Protein AF-A0A2V5WV59-F1 (afdb_monomer_lite)

Radius of gyration: 14.29 Å; chains: 1; bounding box: 26×25×52 Å

Secondary structure (DSSP, 8-state):
----TTTS---HHHHHHHHHHHHHHHHTT---SSHHHHHHHHHHHHHHHHHHHHHS-GGGGSPP-----

Sequence (69 aa):
AVAQARRFRTTWQSELVRYLVHGVLHLRGYNDRQPKFRRVMKREEDRLVRELTRLFPLSKLARKPTVQP

pLDDT: mean 83.75, std 17.12, range [42.53, 98.12]

Foldseek 3Di:
DPDPPPPDPDDVLLVVLLVVLLVVVVVVPQDCPDPVSVVVSVVSSVVVSVVVCVVDVSVVVDDDPPPDD

Structure (mmCIF, N/CA/C/O backbone):
data_AF-A0A2V5WV59-F1
#
_entry.id   AF-A0A2V5WV59-F1
#
loop_
_atom_site.group_PDB
_atom_site.id
_atom_site.type_symbol
_atom_site.label_atom_id
_atom_site.label_alt_id
_atom_site.label_comp_id
_atom_site.label_asym_id
_atom_site.label_entity_id
_atom_site.label_seq_id
_atom_site.pdbx_PDB_ins_code
_atom_site.Cartn_x
_atom_site.Cartn_y
_atom_site.Cartn_z
_atom_site.occupancy
_atom_site.B_iso_or_equiv
_atom_site.auth_seq_id
_atom_site.auth_comp_id
_atom_site.auth_asym_id
_atom_site.auth_atom_id
_atom_site.pdbx_PDB_model_num
ATOM 1 N N . ALA A 1 1 ? 6.921 3.923 -3.383 1.00 51.28 1 ALA A N 1
ATOM 2 C CA . ALA A 1 1 ? 5.877 4.468 -2.480 1.00 51.28 1 ALA A CA 1
ATOM 3 C C . ALA A 1 1 ? 6.314 5.669 -1.605 1.00 51.28 1 ALA A C 1
ATOM 5 O O . ALA A 1 1 ? 5.885 5.785 -0.469 1.00 51.28 1 ALA A O 1
ATOM 6 N N . VAL A 1 2 ? 7.102 6.632 -2.100 1.00 42.53 2 VAL A N 1
ATOM 7 C CA . VAL A 1 2 ? 7.490 7.797 -1.275 1.00 42.53 2 VAL A CA 1
ATOM 8 C C . VAL A 1 2 ? 6.394 8.874 -1.302 1.00 42.53 2 VAL A C 1
ATOM 10 O O . VAL A 1 2 ? 6.072 9.413 -2.360 1.00 42.53 2 VAL A O 1
ATOM 13 N N . ALA A 1 3 ? 5.847 9.160 -0.116 1.00 49.16 3 ALA A N 1
ATOM 14 C CA . ALA A 1 3 ? 5.105 10.361 0.282 1.00 49.16 3 ALA A CA 1
ATOM 15 C C . ALA A 1 3 ? 3.842 10.723 -0.532 1.00 49.16 3 ALA A C 1
ATOM 17 O O . ALA A 1 3 ? 3.834 11.678 -1.308 1.00 49.16 3 ALA A O 1
ATOM 18 N N . GLN A 1 4 ? 2.721 10.031 -0.283 1.00 53.31 4 GLN A N 1
ATOM 19 C CA . GLN A 1 4 ? 1.380 10.551 -0.624 1.00 53.31 4 GLN A CA 1
ATOM 20 C C . GLN A 1 4 ? 0.546 10.940 0.608 1.00 53.31 4 GLN A C 1
ATOM 22 O O . GLN A 1 4 ? -0.491 11.588 0.450 1.00 53.31 4 GLN A O 1
ATOM 27 N N . ALA A 1 5 ? 1.038 10.656 1.822 1.00 47.47 5 ALA A N 1
ATOM 28 C CA . ALA A 1 5 ? 0.370 10.951 3.094 1.00 47.47 5 ALA A CA 1
ATOM 29 C C . ALA A 1 5 ? -0.092 12.413 3.257 1.00 47.47 5 ALA A C 1
ATOM 31 O O . ALA A 1 5 ? -1.058 12.681 3.963 1.00 47.47 5 ALA A O 1
ATOM 32 N N . ARG A 1 6 ? 0.561 13.374 2.586 1.00 45.31 6 ARG A N 1
ATOM 33 C CA . ARG A 1 6 ? 0.191 14.798 2.662 1.00 45.31 6 ARG A CA 1
ATOM 34 C C . ARG A 1 6 ? -0.862 15.249 1.646 1.00 45.31 6 ARG A C 1
ATOM 36 O O . ARG A 1 6 ? -1.433 16.316 1.836 1.00 45.31 6 ARG A O 1
ATOM 43 N N . ARG A 1 7 ? -1.121 14.494 0.569 1.00 47.81 7 ARG A N 1
ATOM 44 C CA . ARG A 1 7 ? -1.936 14.990 -0.562 1.00 47.81 7 ARG A CA 1
ATOM 45 C C . ARG A 1 7 ? -3.367 14.462 -0.588 1.00 47.81 7 ARG A C 1
ATOM 47 O O . ARG A 1 7 ? -4.228 15.061 -1.223 1.00 47.81 7 ARG A O 1
ATOM 54 N N . PHE A 1 8 ? -3.641 13.391 0.142 1.00 50.59 8 PHE A N 1
ATOM 55 C CA . PHE A 1 8 ? -4.984 12.860 0.315 1.00 50.59 8 PHE A CA 1
ATOM 56 C C . PHE A 1 8 ? -5.250 12.767 1.812 1.00 50.59 8 PHE A C 1
ATOM 58 O O . PHE A 1 8 ? -4.369 12.334 2.548 1.00 50.59 8 PHE A O 1
ATOM 65 N N . ARG A 1 9 ? -6.441 13.183 2.259 1.00 58.66 9 ARG A N 1
ATOM 66 C CA . ARG A 1 9 ? -6.942 13.074 3.644 1.00 58.66 9 ARG A CA 1
ATOM 67 C C . ARG A 1 9 ? -7.066 11.598 4.069 1.00 58.66 9 ARG A C 1
ATOM 69 O O . ARG A 1 9 ? -8.160 11.096 4.299 1.00 58.66 9 ARG A O 1
ATOM 76 N N . THR A 1 10 ? -5.959 10.870 4.057 1.00 68.25 10 THR A N 1
ATOM 77 C CA . THR A 1 10 ? -5.885 9.430 4.286 1.00 68.25 10 THR A CA 1
ATOM 78 C C . THR A 1 10 ? -5.498 9.190 5.726 1.00 68.25 10 THR A C 1
ATOM 80 O O . THR A 1 10 ? -4.696 9.922 6.305 1.00 68.25 10 THR A O 1
ATOM 83 N N . THR A 1 11 ? -6.104 8.175 6.326 1.00 85.38 11 THR A N 1
ATOM 84 C CA . THR A 1 11 ? -5.713 7.746 7.661 1.00 85.38 11 THR A CA 1
ATOM 85 C C . THR A 1 11 ? -4.394 6.979 7.570 1.00 85.38 11 THR A C 1
ATOM 87 O O . THR A 1 11 ? -4.094 6.369 6.539 1.00 85.38 11 THR A O 1
ATOM 90 N N . TRP A 1 12 ? -3.610 6.960 8.649 1.00 85.62 12 TRP A N 1
ATOM 91 C CA . TRP A 1 12 ? -2.349 6.210 8.676 1.00 85.62 12 TRP A CA 1
ATOM 92 C C . TRP A 1 12 ? -2.556 4.719 8.357 1.00 85.62 12 TRP A C 1
ATOM 94 O O . TRP A 1 12 ? -1.697 4.096 7.741 1.00 85.62 12 TRP A O 1
ATOM 104 N N . GLN A 1 13 ? -3.720 4.156 8.703 1.00 90.06 13 GLN A N 1
ATOM 105 C CA . GLN A 1 13 ? -4.092 2.776 8.382 1.00 90.06 13 GLN A CA 1
ATOM 106 C C . GLN A 1 13 ? -4.168 2.552 6.868 1.00 90.06 13 GLN A C 1
ATOM 108 O O . GLN A 1 13 ? -3.690 1.539 6.365 1.00 90.06 13 GLN A O 1
ATOM 113 N N . SER A 1 14 ? -4.754 3.504 6.133 1.00 89.31 14 SER A N 1
ATOM 114 C CA . SER A 1 14 ? -4.866 3.431 4.674 1.00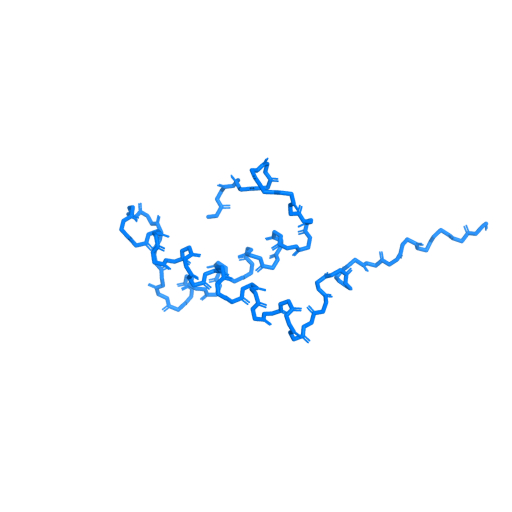 89.31 14 SER A CA 1
ATOM 115 C C . SER A 1 14 ? -3.491 3.487 4.005 1.00 89.31 14 SER A C 1
ATOM 117 O O . SER A 1 14 ? -3.231 2.730 3.070 1.00 89.31 14 SER A O 1
ATOM 119 N N . GLU A 1 15 ? -2.591 4.325 4.523 1.00 89.50 15 GLU A N 1
ATOM 120 C CA . GLU A 1 15 ? -1.214 4.413 4.033 1.00 89.50 15 GLU A CA 1
ATOM 121 C C . GLU A 1 15 ? -0.419 3.135 4.345 1.00 89.50 15 GLU A C 1
ATOM 123 O O . GLU A 1 15 ? 0.277 2.616 3.474 1.00 89.50 15 GLU A O 1
ATOM 128 N N . LEU A 1 16 ? -0.579 2.561 5.544 1.00 91.50 16 LEU A N 1
ATOM 129 C CA . LEU A 1 16 ? 0.048 1.286 5.903 1.00 91.50 16 LEU A CA 1
ATOM 130 C C . LEU A 1 16 ? -0.389 0.160 4.958 1.00 91.50 16 LEU A C 1
ATOM 132 O O . LEU A 1 16 ? 0.448 -0.551 4.404 1.00 91.50 16 LEU A O 1
ATOM 136 N N . VAL A 1 17 ? -1.695 0.021 4.725 1.00 94.25 17 VAL A N 1
ATOM 137 C CA . V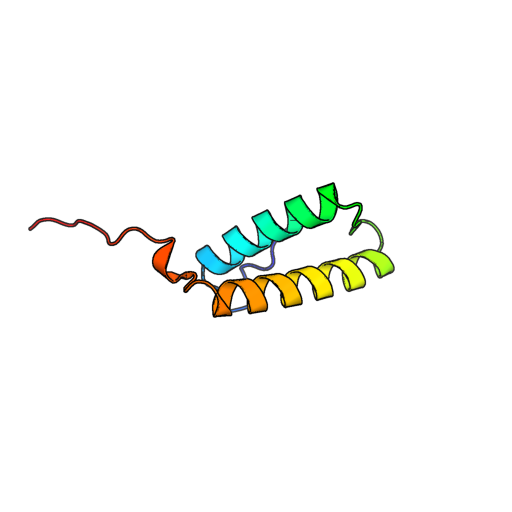AL A 1 17 ? -2.222 -0.986 3.794 1.00 94.25 17 VAL A CA 1
ATOM 138 C C . VAL A 1 17 ? -1.716 -0.737 2.377 1.00 94.25 17 VAL A C 1
ATOM 140 O O . VAL A 1 17 ? -1.339 -1.684 1.689 1.00 94.25 17 VAL A O 1
ATOM 143 N N . ARG A 1 18 ? -1.635 0.524 1.941 1.00 94.56 18 ARG A N 1
ATOM 144 C CA . ARG A 1 18 ? -1.060 0.876 0.640 1.00 94.56 18 ARG A CA 1
ATOM 145 C C . ARG A 1 18 ? 0.403 0.452 0.520 1.00 94.56 18 ARG A C 1
ATOM 147 O O . ARG A 1 18 ? 0.772 -0.053 -0.535 1.00 94.56 18 ARG A O 1
ATOM 154 N N . TYR A 1 19 ? 1.215 0.596 1.568 1.00 93.38 19 TYR A N 1
ATOM 155 C CA . TYR A 1 19 ? 2.598 0.105 1.571 1.00 93.38 19 TYR A CA 1
ATOM 156 C C . TYR A 1 19 ? 2.683 -1.418 1.465 1.00 93.38 19 TYR A C 1
ATOM 158 O O . TYR A 1 19 ? 3.501 -1.927 0.699 1.00 93.38 19 TYR A O 1
ATOM 166 N N . LEU A 1 20 ? 1.820 -2.146 2.178 1.00 96.00 20 LEU A N 1
ATOM 167 C CA . LEU A 1 20 ? 1.761 -3.607 2.080 1.00 96.00 20 LEU A CA 1
ATOM 168 C C . LEU A 1 20 ? 1.371 -4.049 0.664 1.00 96.00 20 LEU A C 1
ATOM 170 O O . LEU A 1 20 ? 2.056 -4.872 0.061 1.00 96.00 20 LEU A O 1
ATOM 174 N N . VAL A 1 21 ? 0.321 -3.446 0.100 1.00 96.75 21 VAL A N 1
ATOM 175 C CA . VAL A 1 21 ? -0.112 -3.684 -1.285 1.00 96.75 21 VAL A CA 1
ATOM 176 C C . VAL A 1 21 ? 1.009 -3.362 -2.275 1.00 96.75 21 VAL A C 1
ATOM 178 O O . VAL A 1 21 ? 1.269 -4.151 -3.178 1.00 96.75 21 VAL A O 1
ATOM 181 N N . HIS A 1 22 ? 1.707 -2.240 -2.094 1.00 95.94 22 HIS A N 1
ATOM 182 C CA . HIS A 1 22 ? 2.841 -1.842 -2.926 1.00 95.94 22 HIS A CA 1
ATOM 183 C C . HIS A 1 22 ? 3.964 -2.890 -2.903 1.00 95.94 22 HIS A C 1
ATOM 185 O O . HIS A 1 22 ? 4.452 -3.295 -3.958 1.00 95.94 22 HIS A O 1
ATOM 191 N N . GLY A 1 23 ? 4.327 -3.383 -1.715 1.00 95.38 23 GLY A N 1
ATOM 192 C CA . GLY A 1 23 ? 5.302 -4.462 -1.557 1.00 95.38 23 GLY A CA 1
ATOM 193 C C . GLY A 1 23 ? 4.870 -5.747 -2.269 1.00 95.38 23 GLY A C 1
ATOM 194 O O . GLY A 1 23 ? 5.639 -6.305 -3.049 1.00 95.38 23 GLY A O 1
ATOM 195 N N . VAL A 1 24 ? 3.618 -6.178 -2.083 1.00 98.12 24 VAL A N 1
ATOM 196 C CA . VAL A 1 24 ? 3.069 -7.366 -2.763 1.00 98.12 24 VAL A CA 1
ATOM 197 C C . VAL A 1 24 ? 3.082 -7.198 -4.283 1.00 98.12 24 VAL A C 1
ATOM 199 O O . VAL A 1 24 ? 3.466 -8.121 -4.997 1.00 98.12 24 VAL A O 1
ATOM 202 N N . LEU A 1 25 ? 2.719 -6.025 -4.803 1.00 97.19 25 LEU A N 1
ATOM 203 C CA . LEU A 1 25 ? 2.767 -5.752 -6.239 1.00 97.19 25 LEU A CA 1
ATOM 204 C C . LEU A 1 25 ? 4.197 -5.869 -6.785 1.00 97.19 25 LEU A C 1
ATOM 206 O O . LEU A 1 25 ? 4.392 -6.482 -7.834 1.00 97.19 25 LEU A O 1
ATOM 210 N N . HIS A 1 26 ? 5.205 -5.374 -6.066 1.00 97.12 26 HIS A N 1
ATOM 211 C CA . HIS A 1 26 ? 6.602 -5.581 -6.455 1.00 97.12 26 HIS A CA 1
ATOM 212 C C . HIS A 1 26 ? 7.002 -7.057 -6.466 1.00 97.12 26 HIS A C 1
ATOM 214 O O . HIS A 1 26 ? 7.613 -7.506 -7.434 1.00 97.12 26 HIS A O 1
ATOM 220 N N . LEU A 1 27 ? 6.599 -7.831 -5.455 1.00 97.56 27 LEU A N 1
ATOM 221 C CA . LEU A 1 27 ? 6.835 -9.281 -5.424 1.00 97.56 27 LEU A CA 1
ATOM 222 C C . LEU A 1 27 ? 6.148 -10.012 -6.591 1.00 97.56 27 LEU A C 1
ATOM 224 O O . LEU A 1 27 ? 6.613 -11.058 -7.032 1.00 97.56 27 LEU A O 1
ATOM 228 N N . ARG A 1 28 ? 5.061 -9.449 -7.126 1.00 97.31 28 ARG A N 1
ATOM 229 C CA . ARG A 1 28 ? 4.352 -9.941 -8.317 1.00 97.31 28 ARG A CA 1
ATOM 230 C C . ARG A 1 28 ? 4.926 -9.415 -9.641 1.00 97.31 28 ARG A C 1
ATOM 232 O O . ARG A 1 28 ? 4.352 -9.705 -10.687 1.00 97.31 28 ARG A O 1
ATOM 239 N N . GLY A 1 29 ? 6.024 -8.657 -9.613 1.00 95.38 29 GLY A N 1
ATOM 240 C CA . GLY A 1 29 ? 6.724 -8.162 -10.803 1.00 95.38 29 GLY A CA 1
ATOM 241 C C . GLY A 1 29 ? 6.289 -6.778 -11.297 1.00 95.38 29 GLY A C 1
ATOM 242 O O . GLY A 1 29 ? 6.743 -6.339 -12.354 1.00 95.38 29 GLY A O 1
ATOM 243 N N . TYR A 1 30 ? 5.441 -6.057 -10.557 1.00 95.38 30 TYR A N 1
ATOM 244 C CA . TYR A 1 30 ? 5.120 -4.670 -10.898 1.00 95.38 30 TYR A CA 1
ATOM 245 C C . TYR A 1 30 ? 6.322 -3.753 -10.641 1.00 95.38 30 TYR A C 1
ATOM 247 O O . TYR A 1 30 ? 7.093 -3.937 -9.698 1.00 95.38 30 TYR A O 1
ATOM 255 N N . ASN A 1 31 ? 6.467 -2.730 -11.481 1.00 91.75 31 ASN A N 1
ATOM 256 C CA . ASN A 1 31 ? 7.575 -1.780 -11.442 1.00 91.75 31 ASN A CA 1
ATOM 257 C C . ASN A 1 31 ? 7.031 -0.343 -11.474 1.00 91.75 31 ASN A C 1
ATOM 259 O O . ASN A 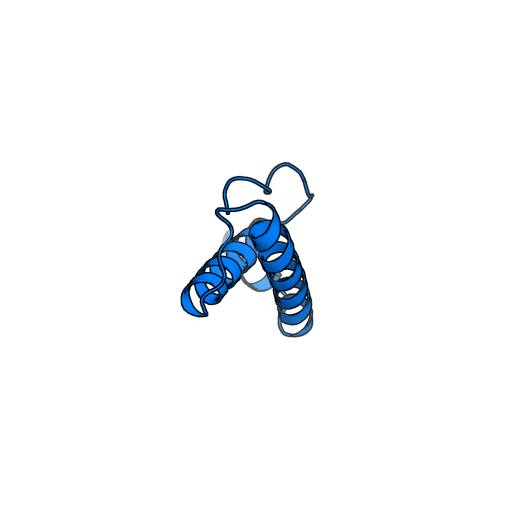1 31 ? 6.135 -0.037 -12.255 1.00 91.75 31 ASN A O 1
ATOM 263 N N . ASP A 1 32 ? 7.573 0.560 -10.661 1.00 91.62 32 ASP A N 1
ATOM 264 C CA . ASP A 1 32 ? 7.195 1.979 -10.611 1.00 91.62 32 ASP A CA 1
ATOM 265 C C . ASP A 1 32 ? 8.361 2.942 -10.905 1.00 91.62 32 ASP A C 1
ATOM 267 O O . ASP A 1 32 ? 8.227 4.166 -10.749 1.00 91.62 32 ASP A O 1
ATOM 271 N N . ARG A 1 33 ? 9.500 2.420 -11.378 1.00 90.81 33 ARG A N 1
ATOM 272 C CA . ARG A 1 33 ? 10.690 3.219 -11.710 1.00 90.81 33 ARG A CA 1
ATOM 273 C C . ARG A 1 33 ? 10.466 4.115 -12.925 1.00 90.81 33 ARG A C 1
ATOM 275 O O . ARG A 1 33 ? 10.901 5.262 -12.914 1.00 90.81 33 ARG A O 1
ATOM 282 N N . GLN A 1 34 ? 9.747 3.634 -13.943 1.00 90.38 34 GLN A N 1
ATOM 283 C CA . GLN A 1 34 ? 9.405 4.438 -15.124 1.00 90.38 34 GLN A CA 1
ATOM 284 C C . GLN A 1 34 ? 7.989 5.027 -15.014 1.00 90.38 34 GLN A C 1
ATOM 286 O O . GLN A 1 34 ? 7.080 4.332 -14.547 1.00 90.38 34 GLN A O 1
ATOM 291 N N . PRO A 1 35 ? 7.737 6.254 -15.516 1.00 86.88 35 PRO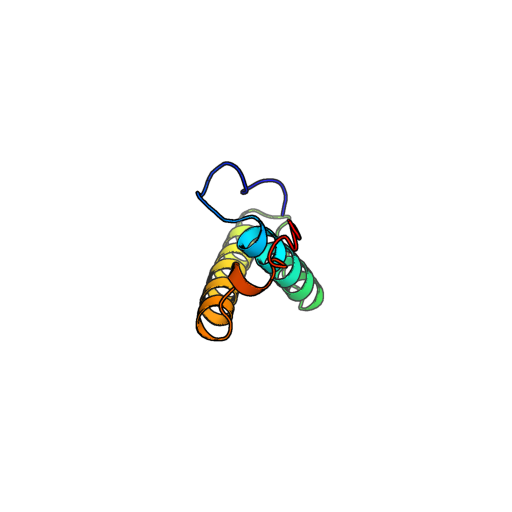 A N 1
ATOM 292 C CA . PRO A 1 35 ? 6.429 6.909 -15.407 1.00 86.88 35 PRO A CA 1
ATOM 293 C C . PRO A 1 35 ? 5.254 6.085 -15.952 1.00 86.88 35 PRO A C 1
ATOM 295 O O . PRO A 1 35 ? 4.172 6.089 -15.362 1.00 86.88 35 PRO A O 1
ATOM 298 N N . LYS A 1 36 ? 5.459 5.349 -17.053 1.00 87.88 36 LYS A N 1
ATOM 299 C CA . LYS A 1 36 ? 4.436 4.482 -17.658 1.00 87.88 36 LYS A CA 1
ATOM 300 C C . LYS A 1 36 ? 4.023 3.354 -16.708 1.00 87.88 36 LYS A C 1
ATOM 302 O O . LYS A 1 36 ? 2.835 3.190 -16.441 1.00 87.88 36 LYS A O 1
ATOM 307 N N . PHE A 1 37 ? 4.990 2.620 -16.161 1.00 91.12 37 PHE A N 1
ATOM 308 C CA . PHE A 1 37 ? 4.724 1.498 -15.258 1.00 91.12 37 PHE A CA 1
ATOM 309 C C . PHE A 1 37 ? 4.235 1.963 -13.880 1.00 91.12 37 PHE A C 1
ATOM 311 O O . PHE A 1 37 ? 3.324 1.361 -13.318 1.00 91.12 37 PHE A O 1
ATOM 318 N N . ARG A 1 38 ? 4.701 3.128 -13.408 1.00 92.00 38 ARG A N 1
ATOM 319 C CA . ARG A 1 38 ? 4.187 3.775 -12.192 1.00 92.00 38 ARG A CA 1
ATOM 320 C C . ARG A 1 38 ? 2.684 4.035 -12.255 1.00 92.00 38 ARG A C 1
ATOM 322 O O . ARG A 1 38 ? 1.987 3.803 -11.274 1.00 92.00 38 ARG A O 1
ATOM 329 N N . ARG A 1 39 ? 2.164 4.499 -13.399 1.00 92.06 39 ARG A N 1
ATOM 330 C CA . ARG A 1 39 ? 0.715 4.721 -13.577 1.00 92.06 39 ARG A CA 1
ATOM 331 C C . ARG A 1 39 ? -0.078 3.417 -13.498 1.00 92.06 39 ARG A C 1
ATOM 333 O O . ARG A 1 39 ? -1.169 3.421 -12.938 1.00 92.06 39 ARG A O 1
ATOM 340 N N . VAL A 1 40 ? 0.460 2.325 -14.043 1.00 95.19 40 VAL A N 1
ATOM 341 C CA . VAL A 1 40 ? -0.163 0.994 -13.966 1.00 95.19 40 VAL A CA 1
ATOM 342 C C . VAL A 1 40 ? -0.183 0.508 -12.520 1.00 95.19 40 VAL A C 1
ATOM 344 O O . VAL A 1 40 ? -1.253 0.221 -11.995 1.00 95.19 40 VAL A O 1
ATOM 347 N N . MET A 1 41 ? 0.968 0.520 -11.844 1.00 95.19 41 MET A N 1
ATOM 348 C CA . MET A 1 41 ? 1.072 0.090 -10.449 1.00 95.19 41 MET A CA 1
ATOM 349 C C . MET A 1 41 ? 0.165 0.914 -9.528 1.00 95.19 41 MET A C 1
ATOM 351 O O . MET A 1 41 ? -0.539 0.353 -8.696 1.00 95.19 41 MET A O 1
ATOM 355 N N . LYS A 1 42 ? 0.084 2.233 -9.737 1.00 93.12 42 LYS A N 1
ATOM 356 C CA . LYS A 1 42 ? -0.798 3.112 -8.962 1.00 93.12 42 LYS A CA 1
ATOM 357 C C . LYS A 1 42 ? -2.282 2.738 -9.089 1.00 93.12 42 LYS A C 1
ATOM 359 O O . LYS A 1 42 ? -3.011 2.795 -8.101 1.00 93.12 42 LYS A O 1
ATOM 364 N N . ARG A 1 43 ? -2.739 2.345 -10.284 1.00 95.50 43 ARG A N 1
ATOM 365 C CA . ARG A 1 43 ? -4.128 1.897 -10.498 1.00 95.50 43 ARG A CA 1
ATOM 366 C C . ARG A 1 43 ? -4.421 0.603 -9.745 1.00 95.50 43 ARG A C 1
ATOM 368 O O . ARG A 1 43 ? -5.486 0.497 -9.141 1.00 95.50 43 ARG A O 1
ATOM 375 N N . GLU A 1 44 ? -3.475 -0.331 -9.748 1.00 97.25 44 GLU A N 1
ATOM 376 C CA . GLU A 1 44 ? -3.598 -1.593 -9.014 1.00 97.25 44 GLU A CA 1
ATOM 377 C C . GLU A 1 44 ? -3.577 -1.374 -7.500 1.00 97.25 44 GLU A C 1
ATOM 379 O O . GLU A 1 44 ? -4.431 -1.913 -6.801 1.00 97.25 44 GLU A O 1
ATOM 384 N N . GLU A 1 45 ? -2.696 -0.506 -6.991 1.00 96.31 45 G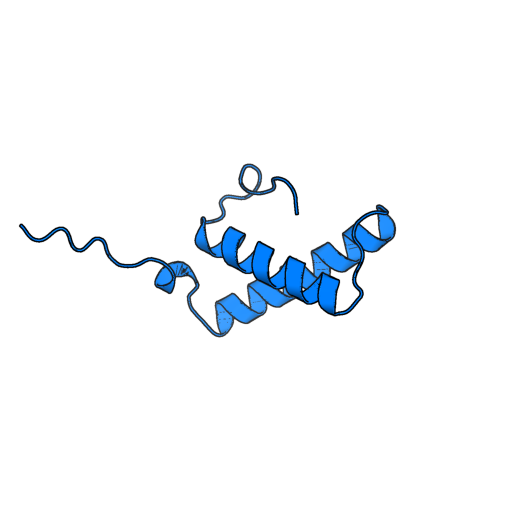LU A N 1
ATOM 385 C CA . GLU A 1 45 ? -2.720 -0.094 -5.584 1.00 96.31 45 GLU A CA 1
ATOM 386 C C . GLU A 1 45 ? -4.091 0.462 -5.190 1.00 96.31 45 GLU A C 1
ATOM 388 O O . GLU A 1 45 ? -4.678 0.046 -4.194 1.00 96.31 45 GLU A O 1
ATOM 393 N N . ASP A 1 46 ? -4.623 1.404 -5.974 1.00 94.69 46 ASP A N 1
ATOM 394 C CA . ASP A 1 46 ? -5.912 2.025 -5.684 1.00 94.69 46 ASP A CA 1
ATOM 395 C C . ASP A 1 46 ? -7.072 1.020 -5.788 1.00 94.69 46 ASP A C 1
ATOM 397 O O . ASP A 1 46 ? -8.028 1.113 -5.016 1.00 94.69 46 ASP A O 1
ATOM 401 N N . ARG A 1 47 ? -7.004 0.046 -6.708 1.00 97.12 47 ARG A N 1
ATOM 402 C CA . ARG A 1 47 ? -7.993 -1.038 -6.817 1.00 97.12 47 ARG A CA 1
ATOM 403 C C . ARG A 1 47 ? -7.972 -1.925 -5.576 1.00 97.12 47 ARG A C 1
ATOM 405 O O . ARG A 1 47 ? -9.013 -2.086 -4.944 1.00 97.12 47 ARG A O 1
ATOM 412 N N . LEU A 1 48 ? -6.800 -2.439 -5.214 1.00 97.00 48 LEU A N 1
ATOM 413 C CA . LEU A 1 48 ? -6.632 -3.387 -4.115 1.00 97.00 48 LEU A CA 1
ATOM 414 C C . LEU A 1 48 ? -6.932 -2.744 -2.757 1.00 97.00 48 LEU A C 1
ATOM 416 O O . LEU A 1 48 ? -7.616 -3.346 -1.939 1.00 97.00 48 LEU A O 1
ATOM 420 N N . VAL A 1 49 ? -6.520 -1.494 -2.521 1.00 94.50 49 VAL A N 1
ATOM 421 C CA . VAL A 1 49 ? -6.865 -0.780 -1.276 1.00 94.50 49 VAL A CA 1
ATOM 422 C C . VAL A 1 49 ? -8.381 -0.591 -1.142 1.00 94.50 49 VAL A C 1
ATOM 424 O O . VAL A 1 49 ? -8.928 -0.766 -0.050 1.00 94.50 49 VAL A O 1
ATOM 427 N N . ARG A 1 50 ? -9.085 -0.263 -2.237 1.00 94.31 50 ARG A N 1
ATOM 428 C CA . ARG A 1 50 ? -10.556 -0.156 -2.226 1.00 94.31 50 ARG A CA 1
ATOM 429 C C . ARG A 1 50 ? -11.222 -1.495 -1.926 1.00 94.31 50 ARG A C 1
ATOM 431 O O . ARG A 1 50 ? -12.172 -1.528 -1.152 1.00 94.31 50 ARG A O 1
ATOM 438 N N . GLU A 1 51 ? -10.731 -2.572 -2.523 1.00 96.75 51 GLU A N 1
ATOM 439 C CA . GLU A 1 51 ? -11.230 -3.927 -2.286 1.0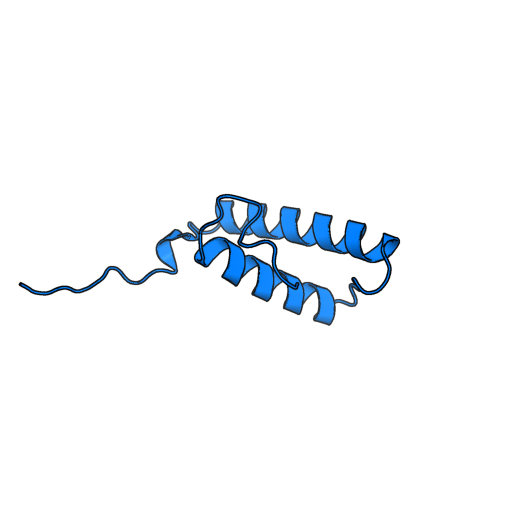0 96.75 51 GLU A CA 1
ATOM 440 C C . GLU A 1 51 ? -11.014 -4.356 -0.830 1.00 96.75 51 GLU A C 1
ATOM 442 O O . GLU A 1 51 ? -11.967 -4.733 -0.151 1.00 96.75 51 GLU A O 1
ATOM 447 N N . LEU A 1 52 ? -9.807 -4.162 -0.296 1.00 95.69 52 LEU A N 1
ATOM 448 C CA . LEU A 1 52 ? -9.491 -4.446 1.104 1.00 95.69 52 LEU A CA 1
ATOM 449 C C . LEU A 1 52 ? -10.357 -3.637 2.070 1.00 95.69 52 LEU A C 1
ATOM 451 O O . LEU A 1 52 ? -10.804 -4.179 3.072 1.00 95.69 52 LEU A O 1
ATOM 455 N N . THR A 1 53 ? -10.660 -2.375 1.752 1.00 92.50 53 THR A N 1
ATOM 456 C CA . THR A 1 53 ? -11.549 -1.542 2.582 1.00 92.50 53 THR A CA 1
ATOM 457 C C . THR A 1 53 ? -12.983 -2.083 2.625 1.00 92.50 53 THR A C 1
ATOM 459 O O . THR A 1 53 ? -13.673 -1.906 3.627 1.00 92.50 53 THR A O 1
ATOM 462 N N . ARG A 1 54 ? -13.443 -2.751 1.557 1.00 94.06 54 ARG A N 1
ATOM 463 C CA . ARG A 1 54 ? -14.764 -3.401 1.514 1.00 94.06 54 ARG A CA 1
ATOM 464 C C . ARG A 1 54 ? -14.788 -4.709 2.301 1.00 94.06 54 ARG A C 1
ATOM 466 O O . ARG A 1 54 ? -15.805 -5.023 2.905 1.00 94.06 54 ARG A O 1
ATOM 473 N N . LEU A 1 55 ? -13.682 -5.453 2.294 1.00 95.69 55 LEU A N 1
ATOM 474 C CA . LEU A 1 55 ? -13.554 -6.728 3.006 1.00 95.69 55 LEU A CA 1
ATOM 475 C C . LEU A 1 55 ? -13.289 -6.536 4.503 1.00 95.69 55 LEU A C 1
ATOM 477 O O . LEU A 1 55 ? -13.745 -7.324 5.327 1.00 95.69 55 LEU A O 1
ATOM 481 N N . PHE A 1 56 ? -12.550 -5.487 4.863 1.00 92.38 56 PHE A N 1
ATOM 482 C CA . PHE A 1 56 ? -12.133 -5.220 6.229 1.00 92.38 56 PHE A CA 1
ATOM 483 C C . PHE A 1 56 ? -12.102 -3.709 6.510 1.00 92.38 56 PHE A C 1
ATOM 485 O O . PHE A 1 56 ? -11.396 -2.963 5.825 1.00 92.38 56 PHE A O 1
ATOM 492 N N . PRO A 1 57 ? -12.795 -3.223 7.558 1.00 91.81 57 PRO A N 1
ATOM 493 C CA . PRO A 1 57 ? -12.698 -1.826 7.961 1.00 91.81 57 PRO A CA 1
ATOM 494 C C . PRO A 1 57 ? -11.279 -1.504 8.445 1.00 91.81 57 PRO A C 1
ATOM 496 O O . PRO A 1 57 ? -10.897 -1.877 9.554 1.00 91.81 57 PRO A O 1
ATOM 499 N N . LEU A 1 58 ? -10.503 -0.770 7.641 1.00 90.69 58 LEU A N 1
ATOM 500 C CA . LEU A 1 58 ? -9.098 -0.466 7.955 1.00 90.69 58 LEU A CA 1
ATOM 501 C C . LEU A 1 58 ? -8.924 0.291 9.280 1.00 90.69 58 LEU A C 1
ATOM 503 O O . LEU A 1 58 ? -7.872 0.201 9.906 1.00 90.69 58 LEU A O 1
ATOM 507 N N . SER A 1 59 ? -9.957 0.995 9.753 1.00 88.62 59 SER A N 1
ATOM 508 C CA . SER A 1 59 ? -9.972 1.646 11.069 1.00 88.62 59 SER A CA 1
ATOM 509 C C . SER A 1 59 ? -9.701 0.676 12.226 1.00 88.62 59 SER A C 1
ATOM 511 O O . SER A 1 59 ? -9.113 1.084 13.226 1.00 88.62 59 SER A O 1
ATOM 513 N N . LYS A 1 60 ? -10.044 -0.611 12.072 1.00 90.50 60 LYS A N 1
ATOM 514 C CA . LYS A 1 60 ? -9.794 -1.668 13.064 1.00 90.50 60 LYS A CA 1
ATOM 515 C C . LYS A 1 60 ? -8.318 -2.065 13.195 1.00 90.50 60 LYS A C 1
ATOM 517 O O . LYS A 1 60 ? -7.992 -2.818 14.104 1.00 90.50 60 LYS A O 1
ATOM 522 N N . LEU A 1 61 ? -7.425 -1.561 12.335 1.00 88.88 61 LEU A N 1
ATOM 523 C CA . LEU A 1 61 ? -5.974 -1.727 12.514 1.00 88.88 61 LEU A CA 1
ATOM 524 C C . LEU A 1 61 ? -5.435 -0.904 13.694 1.00 88.88 61 LEU A C 1
ATOM 526 O O . LEU A 1 61 ? -4.350 -1.185 14.195 1.00 88.88 61 LEU A O 1
ATOM 530 N N . ALA A 1 62 ? -6.180 0.105 14.156 1.00 82.75 62 ALA A N 1
ATOM 531 C CA . ALA A 1 62 ? -5.848 0.807 15.385 1.00 82.75 62 ALA A CA 1
ATOM 532 C C . ALA A 1 62 ? -6.322 0.000 16.600 1.00 82.75 62 ALA A C 1
ATOM 534 O O . ALA A 1 62 ? -7.500 -0.349 16.704 1.00 82.75 62 ALA A O 1
ATOM 535 N N . ARG A 1 63 ? -5.434 -0.223 17.574 1.00 75.56 63 ARG A N 1
ATOM 536 C CA . ARG A 1 63 ? -5.876 -0.554 18.933 1.00 75.56 63 ARG A CA 1
ATOM 537 C C . ARG A 1 63 ? -6.631 0.651 19.498 1.00 75.56 63 ARG A C 1
ATOM 539 O O . ARG A 1 63 ? -6.164 1.782 19.363 1.00 75.56 63 ARG A O 1
ATOM 546 N N . LYS A 1 64 ? -7.778 0.421 20.150 1.00 62.09 64 LYS A N 1
ATOM 547 C CA . LYS A 1 64 ? -8.369 1.450 21.018 1.00 62.09 64 LYS A CA 1
ATOM 548 C C . LYS A 1 64 ? -7.311 1.827 22.062 1.00 62.09 64 LYS A C 1
ATOM 550 O O . LYS A 1 64 ? -6.710 0.903 22.617 1.00 62.09 64 LYS A O 1
ATOM 555 N N . PRO A 1 65 ? -7.072 3.119 22.342 1.00 57.06 65 PRO A N 1
ATOM 556 C CA . PRO A 1 65 ? -6.271 3.492 23.492 1.00 57.06 65 PRO A CA 1
ATOM 557 C C . PRO A 1 65 ? -6.976 2.919 24.719 1.00 57.06 65 PRO A C 1
ATOM 559 O O . PRO A 1 65 ? -8.066 3.358 25.078 1.00 57.06 65 PRO A O 1
ATOM 562 N N . THR A 1 66 ? -6.398 1.893 25.331 1.00 58.97 66 THR A N 1
ATOM 563 C CA . THR A 1 66 ? -6.721 1.518 26.704 1.00 58.97 66 THR A CA 1
ATOM 564 C C . THR A 1 66 ? -6.111 2.589 27.592 1.00 58.97 66 THR A C 1
ATOM 566 O O . THR A 1 66 ? -5.039 2.398 28.154 1.00 58.97 66 THR A O 1
ATOM 569 N N . VAL A 1 67 ? -6.757 3.751 27.649 1.00 58.72 67 VAL A N 1
ATOM 570 C CA . VAL A 1 67 ? -6.606 4.642 28.794 1.00 58.72 67 VAL A CA 1
ATOM 571 C C . VAL A 1 67 ? -7.584 4.086 29.819 1.00 58.72 67 VAL A C 1
ATOM 573 O O . VAL A 1 67 ? -8.794 4.255 29.682 1.00 58.72 67 VAL A O 1
ATOM 576 N N . GLN A 1 68 ? -7.064 3.280 30.745 1.00 50.28 68 GLN A N 1
ATOM 577 C CA . GLN A 1 68 ? -7.789 2.972 31.974 1.00 50.28 68 GLN A CA 1
ATOM 578 C C . GLN A 1 68 ? -7.794 4.251 32.831 1.00 50.28 68 GLN A C 1
ATOM 580 O O . GLN A 1 68 ? -6.786 4.965 32.794 1.00 50.28 68 GLN A O 1
ATOM 585 N N . PRO A 1 69 ? -8.921 4.580 33.488 1.00 61.34 69 PRO A N 1
ATOM 586 C CA . PRO A 1 69 ? -9.025 5.748 34.360 1.00 61.34 69 PRO A CA 1
ATOM 587 C C . PRO A 1 69 ? -8.070 5.672 35.554 1.00 61.34 69 PRO A C 1
ATOM 589 O O . PRO A 1 69 ? -7.727 4.540 35.968 1.00 61.34 69 PRO A O 1
#